Protein AF-A0A2V6DF07-F1 (afdb_monomer_lite)

Secondary structure (DSSP, 8-state):
-HHHHHHHHHHHHHHHHHTS--PPPPHHHHHHHHHHHHHHHHTT-HHHHHHTS--TT--HHHHHHHHHHHHHSTTS--S---PPPP-

Sequenc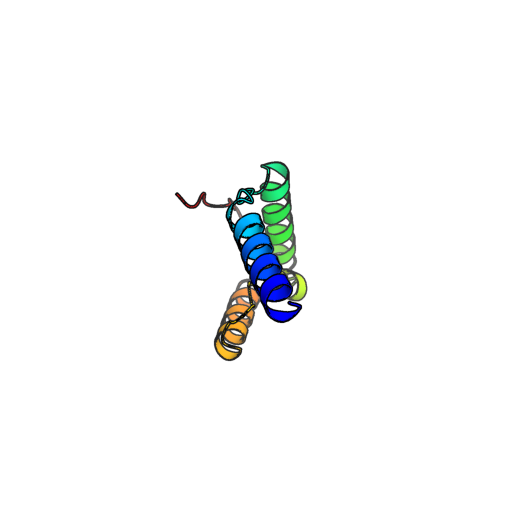e (87 aa):
MTTFIKISSLIFAFLVTITLPIATGTPEQEKAFTDKYKTAFEGKDTAALESFLYTQGADPAIVGFYKMMQSA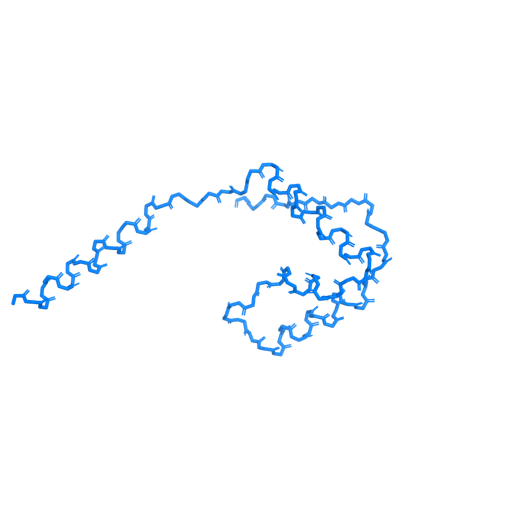EAGEKISSIELVKFA

Foldseek 3Di:
DVVVVVVVVVVVVVVVVVPDDPDDDDPVRQVVVQVQCQCCQLVLVLVSNLVPDDPVPHDVVVSVVVSVVSSVNGNDHDPDDGDDDDD

Radius of gyration: 19.73 Å; chains: 1; bounding box: 24×40×54 Å

pLDDT: mean 86.97, std 10.21, range [47.59, 96.62]

Structure (mmCIF, N/CA/C/O backbone):
data_AF-A0A2V6DF07-F1
#
_entry.id   AF-A0A2V6DF07-F1
#
loop_
_atom_site.group_PDB
_atom_site.id
_atom_site.type_symbol
_atom_site.label_atom_id
_atom_site.label_alt_id
_atom_site.label_comp_id
_atom_site.label_asym_id
_atom_site.label_entity_id
_atom_site.label_seq_id
_atom_site.pdbx_PDB_ins_code
_atom_site.Cartn_x
_atom_site.Cartn_y
_atom_site.Cartn_z
_atom_site.occupancy
_atom_site.B_iso_or_equiv
_atom_site.auth_seq_id
_atom_site.auth_comp_id
_atom_site.auth_asym_id
_atom_site.auth_atom_id
_atom_site.pdbx_PDB_model_num
ATOM 1 N N . MET A 1 1 ? 14.729 25.594 -39.265 1.00 60.47 1 MET A N 1
ATOM 2 C CA . MET A 1 1 ? 13.548 26.192 -38.595 1.00 60.47 1 MET A CA 1
ATOM 3 C C . MET A 1 1 ? 12.791 25.171 -37.742 1.00 60.47 1 MET A C 1
ATOM 5 O O . MET A 1 1 ? 12.615 25.401 -36.557 1.00 60.47 1 MET A O 1
ATOM 9 N N . THR A 1 2 ? 12.431 24.004 -38.280 1.00 66.12 2 THR A N 1
ATOM 10 C CA . THR A 1 2 ? 11.699 22.932 -37.570 1.00 66.12 2 THR A CA 1
ATOM 11 C C . THR A 1 2 ? 12.428 22.335 -36.355 1.00 66.12 2 THR A C 1
ATOM 13 O O . THR A 1 2 ? 11.790 22.075 -35.339 1.00 66.12 2 THR A O 1
ATOM 16 N N . THR A 1 3 ? 13.753 22.163 -36.406 1.00 70.25 3 THR A N 1
ATOM 17 C CA . THR A 1 3 ? 14.540 21.619 -35.277 1.00 70.25 3 THR A CA 1
ATOM 18 C C . THR A 1 3 ? 14.603 22.575 -34.083 1.00 70.25 3 THR A C 1
ATOM 20 O O . THR A 1 3 ? 14.430 22.152 -32.946 1.00 70.25 3 THR A O 1
ATOM 23 N N . PHE A 1 4 ? 14.772 23.874 -34.337 1.00 72.94 4 PHE A N 1
ATOM 24 C CA . PHE A 1 4 ? 14.775 24.908 -33.295 1.00 72.94 4 PHE A CA 1
ATOM 25 C C . PHE A 1 4 ? 13.409 25.032 -32.606 1.00 72.94 4 PHE A C 1
ATOM 27 O O . PHE A 1 4 ? 13.347 25.132 -31.385 1.00 72.94 4 PHE A O 1
ATOM 34 N N . ILE A 1 5 ? 12.315 24.944 -33.373 1.00 77.25 5 ILE A N 1
ATOM 35 C CA . ILE A 1 5 ? 10.944 24.947 -32.838 1.00 77.25 5 ILE A CA 1
ATOM 36 C C . ILE A 1 5 ? 10.703 23.717 -31.948 1.00 77.25 5 ILE A C 1
ATOM 38 O O . ILE A 1 5 ? 10.138 23.844 -30.866 1.00 77.25 5 ILE A O 1
ATOM 42 N N . LYS A 1 6 ? 11.189 22.535 -32.354 1.00 77.12 6 LYS A N 1
ATOM 43 C CA . LYS A 1 6 ? 11.093 21.306 -31.548 1.00 77.12 6 LYS A CA 1
ATOM 44 C C . LYS A 1 6 ? 11.869 21.397 -30.233 1.00 77.12 6 LYS A C 1
ATOM 46 O O . LYS A 1 6 ? 11.329 21.035 -29.194 1.00 77.12 6 LYS A O 1
ATOM 51 N N . ILE A 1 7 ? 13.104 21.899 -30.269 1.00 83.25 7 ILE A N 1
ATOM 52 C CA . ILE A 1 7 ? 13.937 22.058 -29.067 1.00 83.25 7 ILE A CA 1
ATOM 53 C C . ILE A 1 7 ? 13.318 23.091 -28.119 1.00 83.25 7 ILE A C 1
ATOM 55 O O . ILE A 1 7 ? 13.198 22.835 -26.926 1.00 83.25 7 ILE A O 1
ATOM 59 N N . SER A 1 8 ? 12.857 24.226 -28.648 1.00 81.50 8 SER A N 1
ATOM 60 C CA . SER A 1 8 ? 12.209 25.266 -27.845 1.00 81.50 8 SER A CA 1
ATOM 61 C C . SER A 1 8 ? 10.903 24.773 -27.208 1.00 81.50 8 SER A C 1
ATOM 63 O O . SER A 1 8 ? 10.671 25.017 -26.027 1.00 81.50 8 SER A O 1
ATOM 65 N N . SER A 1 9 ? 10.099 23.995 -27.940 1.00 84.31 9 SER A N 1
ATOM 66 C CA . SER A 1 9 ? 8.882 23.374 -27.408 1.00 84.31 9 SER A CA 1
ATOM 67 C C . SER A 1 9 ? 9.176 22.329 -26.325 1.00 84.31 9 SER A C 1
ATOM 69 O O . SER A 1 9 ? 8.442 22.268 -25.341 1.00 84.31 9 SER A O 1
ATOM 71 N N . LEU A 1 10 ? 10.254 21.547 -26.463 1.00 85.75 10 LEU A N 1
ATOM 72 C CA . LEU A 1 10 ? 10.661 20.554 -25.465 1.00 85.75 10 LEU A CA 1
ATOM 73 C C . LEU A 1 10 ? 11.153 21.214 -24.169 1.00 85.75 10 LEU A C 1
ATOM 75 O O . LEU A 1 10 ? 10.767 20.792 -23.083 1.00 85.75 10 LEU A O 1
ATOM 79 N N . ILE A 1 11 ? 11.956 22.278 -24.278 1.00 85.62 11 ILE A N 1
ATOM 80 C CA . ILE A 1 11 ? 12.435 23.048 -23.120 1.00 85.62 11 ILE A CA 1
ATOM 81 C C . ILE A 1 11 ? 11.262 23.728 -22.408 1.00 85.62 11 ILE A C 1
ATOM 83 O O . ILE A 1 11 ? 11.199 23.712 -21.182 1.00 85.62 11 ILE A O 1
ATOM 87 N N . PHE A 1 12 ? 10.304 24.275 -23.160 1.00 85.25 12 PHE A N 1
ATOM 88 C CA . PHE A 1 12 ? 9.106 24.879 -22.584 1.00 85.25 12 PHE A CA 1
ATOM 89 C C . PHE A 1 12 ? 8.238 23.846 -21.852 1.00 85.25 12 PHE A C 1
ATOM 91 O O . PHE A 1 12 ? 7.836 24.084 -20.717 1.00 85.25 12 PHE A O 1
ATOM 98 N N . ALA A 1 13 ? 8.007 22.672 -22.449 1.00 83.31 13 ALA A N 1
ATOM 99 C CA . ALA A 1 13 ? 7.274 21.587 -21.798 1.00 83.31 13 ALA A CA 1
ATOM 100 C C . ALA A 1 13 ? 7.979 21.105 -20.520 1.00 83.31 13 ALA A C 1
ATOM 102 O O . ALA A 1 13 ? 7.330 20.927 -19.492 1.00 83.31 13 ALA A O 1
ATOM 103 N N . PHE A 1 14 ? 9.307 20.966 -20.556 1.00 83.00 14 PHE A N 1
ATOM 104 C CA . PHE A 1 14 ? 10.091 20.599 -19.381 1.00 83.00 14 PHE A CA 1
ATOM 105 C C . PHE A 1 14 ? 9.948 21.646 -18.270 1.00 83.00 14 PHE A C 1
ATOM 107 O O . PHE A 1 14 ? 9.557 21.289 -17.165 1.00 83.00 14 PHE A O 1
ATOM 114 N N . LEU A 1 15 ? 10.140 22.935 -18.577 1.00 83.81 15 LEU A N 1
ATOM 115 C CA . LEU A 1 15 ? 9.986 24.045 -17.627 1.00 83.81 15 LEU A CA 1
ATOM 116 C C . LEU A 1 15 ? 8.591 24.114 -16.985 1.00 83.81 15 LEU A C 1
ATOM 118 O O . LEU A 1 15 ? 8.491 24.419 -15.801 1.00 83.81 15 LEU A O 1
ATOM 122 N N . VAL A 1 16 ? 7.528 23.790 -17.728 1.00 80.31 16 VAL A N 1
ATOM 123 C CA . VAL A 1 16 ? 6.157 23.731 -17.190 1.00 80.31 16 VAL A CA 1
ATOM 124 C C . VAL A 1 16 ? 5.978 22.565 -16.213 1.00 80.31 16 VAL A C 1
ATOM 126 O O . VAL A 1 16 ? 5.275 22.708 -15.220 1.00 80.31 16 VAL A O 1
ATOM 129 N N . THR A 1 17 ? 6.623 21.419 -16.444 1.00 75.69 17 THR A N 1
ATOM 130 C CA . THR A 1 17 ? 6.495 20.268 -15.530 1.00 75.69 17 THR A CA 1
ATOM 131 C C . THR A 1 17 ? 7.207 20.468 -14.191 1.00 75.69 17 THR A C 1
ATOM 133 O O . THR A 1 17 ? 6.737 19.949 -13.184 1.00 75.69 17 THR A O 1
ATOM 136 N N . ILE A 1 18 ? 8.291 21.252 -14.149 1.00 75.88 18 ILE A N 1
ATOM 137 C CA . ILE A 1 18 ? 9.065 21.510 -12.915 1.00 75.88 18 ILE A CA 1
ATOM 138 C C . ILE A 1 18 ? 8.380 22.516 -11.982 1.00 75.88 18 ILE A C 1
ATOM 140 O O . ILE A 1 18 ? 8.712 22.571 -10.802 1.00 75.88 18 ILE A O 1
ATOM 144 N N . THR A 1 19 ? 7.453 23.330 -12.493 1.00 72.00 19 THR A N 1
ATOM 145 C CA . THR A 1 19 ? 6.713 24.320 -11.691 1.00 72.00 19 THR A CA 1
ATOM 146 C C . THR A 1 19 ? 5.398 23.781 -11.141 1.00 72.00 19 THR A C 1
ATOM 148 O O . THR A 1 19 ? 4.740 24.474 -10.363 1.00 72.00 19 THR A O 1
ATOM 151 N N . LEU A 1 20 ? 5.007 22.556 -11.513 1.00 69.81 20 LEU A N 1
ATOM 152 C CA . LEU A 1 20 ? 3.825 21.919 -10.950 1.00 69.81 20 LEU A CA 1
ATOM 153 C C . LEU A 1 20 ? 4.078 21.627 -9.464 1.00 69.81 20 LEU A C 1
ATOM 155 O O . LEU A 1 20 ? 5.029 20.911 -9.140 1.00 69.81 20 LEU A O 1
ATOM 159 N N . PRO A 1 21 ? 3.255 22.166 -8.549 1.00 67.38 21 PRO A N 1
ATOM 160 C CA . PRO A 1 21 ? 3.382 21.843 -7.140 1.00 67.38 21 PRO A CA 1
ATOM 161 C C . PRO A 1 21 ? 3.165 20.341 -6.957 1.00 67.38 21 PRO A C 1
ATOM 163 O O . PRO A 1 21 ? 2.214 19.769 -7.496 1.00 67.38 21 PRO A O 1
ATOM 166 N N . ILE A 1 22 ? 4.039 19.705 -6.179 1.00 66.44 22 ILE A N 1
ATOM 167 C CA . ILE A 1 22 ? 3.829 18.329 -5.738 1.00 66.44 22 ILE A CA 1
ATOM 168 C C . ILE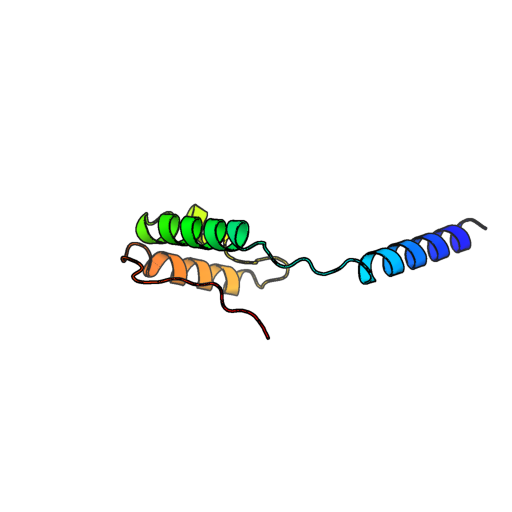 A 1 22 ? 2.665 18.379 -4.748 1.00 66.44 22 ILE A C 1
ATOM 170 O O . ILE A 1 22 ? 2.833 18.763 -3.592 1.00 66.44 22 ILE A O 1
ATOM 174 N N . ALA A 1 23 ? 1.456 18.098 -5.231 1.00 65.94 23 ALA A N 1
ATOM 175 C CA . ALA A 1 23 ? 0.276 18.072 -4.385 1.00 65.94 23 ALA A CA 1
ATOM 176 C C . ALA A 1 23 ? 0.369 16.863 -3.448 1.00 65.94 23 ALA A C 1
ATOM 178 O O . ALA A 1 23 ? 0.444 15.720 -3.901 1.00 65.94 23 ALA A O 1
ATOM 179 N N . THR A 1 24 ? 0.375 17.119 -2.141 1.00 73.25 24 THR A N 1
ATOM 180 C CA . THR A 1 24 ? 0.175 16.068 -1.143 1.00 73.25 24 THR A CA 1
ATOM 181 C C . THR A 1 24 ? -1.260 15.557 -1.235 1.00 73.25 24 THR A C 1
ATOM 183 O O . THR A 1 24 ? -2.155 16.283 -1.679 1.00 73.25 24 THR A O 1
ATOM 186 N N . GLY A 1 25 ? -1.497 14.321 -0.794 1.00 79.12 25 GLY A N 1
ATOM 187 C CA . GLY A 1 25 ? -2.865 13.841 -0.619 1.00 79.12 25 GLY A CA 1
ATOM 188 C C . GLY A 1 25 ? -3.641 14.761 0.328 1.00 79.12 25 GLY A C 1
ATOM 189 O O . GLY A 1 25 ? -3.070 15.336 1.257 1.00 79.12 25 GLY A O 1
ATOM 190 N N . THR A 1 26 ? -4.940 14.937 0.090 1.00 88.94 26 THR A N 1
ATOM 191 C CA . THR A 1 26 ? -5.814 15.548 1.098 1.00 88.94 26 THR A CA 1
ATOM 192 C C . THR A 1 26 ? -6.007 14.574 2.266 1.00 88.94 26 THR A C 1
ATOM 194 O O . THR A 1 26 ? -5.872 13.362 2.067 1.00 88.94 26 THR A O 1
ATOM 197 N N . PRO A 1 27 ? -6.386 15.046 3.468 1.00 89.25 27 PRO A N 1
ATOM 198 C CA . PRO A 1 27 ? -6.666 14.158 4.598 1.00 89.25 27 PRO A CA 1
ATOM 199 C C . PRO A 1 27 ? -7.675 13.045 4.265 1.00 89.25 27 PRO A C 1
ATOM 201 O O . PRO A 1 27 ? -7.551 11.916 4.736 1.00 89.25 27 PRO A O 1
ATOM 204 N N . GLU A 1 28 ? -8.659 13.331 3.411 1.00 92.12 28 GLU A N 1
ATOM 205 C CA . GLU A 1 28 ? -9.645 12.353 2.952 1.00 92.12 28 GLU A CA 1
ATOM 206 C C . GLU A 1 28 ? -9.022 11.282 2.050 1.00 92.12 28 GLU A C 1
ATOM 208 O O . GLU A 1 28 ? -9.369 10.106 2.163 1.00 92.12 28 GLU A O 1
ATOM 213 N N . GLN A 1 29 ? -8.096 11.665 1.166 1.00 91.69 29 GLN A N 1
ATOM 214 C CA . GLN A 1 29 ? -7.379 10.729 0.298 1.00 91.69 29 GLN A CA 1
ATOM 215 C C . GLN A 1 29 ? -6.421 9.849 1.102 1.00 91.69 29 GLN A C 1
ATOM 217 O O . GLN A 1 29 ? -6.369 8.640 0.881 1.00 91.69 29 GLN A O 1
ATOM 222 N N . GLU A 1 30 ? -5.709 10.445 2.058 1.00 92.00 30 GLU A N 1
ATOM 223 C CA . GLU A 1 30 ? -4.823 9.742 2.986 1.00 92.00 30 GLU A CA 1
ATOM 224 C C . GLU A 1 30 ? -5.599 8.707 3.810 1.00 92.00 30 GLU A C 1
ATOM 226 O O . GLU A 1 30 ? -5.208 7.540 3.871 1.00 92.00 30 GLU A O 1
ATOM 231 N N . LYS A 1 31 ? -6.758 9.095 4.358 1.00 92.56 31 LYS A N 1
ATOM 232 C CA . LYS A 1 31 ? -7.646 8.176 5.076 1.00 92.56 31 LYS A CA 1
ATOM 233 C C . LYS A 1 31 ? -8.187 7.070 4.166 1.00 92.56 31 LYS A C 1
ATOM 235 O O . LYS A 1 31 ? -8.197 5.903 4.545 1.00 92.56 31 LYS A O 1
ATOM 240 N N . ALA A 1 32 ? -8.630 7.409 2.957 1.00 94.56 32 ALA A N 1
ATOM 241 C CA . ALA A 1 32 ? -9.140 6.416 2.014 1.00 94.56 32 ALA A CA 1
ATOM 242 C C . ALA A 1 32 ? -8.062 5.396 1.610 1.00 94.56 32 ALA A C 1
ATOM 244 O O . ALA A 1 32 ? -8.372 4.226 1.377 1.00 94.56 32 ALA A O 1
ATOM 245 N N . PHE A 1 33 ? -6.802 5.823 1.529 1.00 94.19 33 PHE A N 1
ATOM 246 C CA . PHE A 1 33 ? -5.670 4.940 1.278 1.00 94.19 33 PHE A CA 1
ATOM 247 C C . PHE A 1 33 ? -5.452 3.960 2.440 1.00 94.19 33 PHE A C 1
ATOM 249 O O . PHE A 1 33 ? -5.402 2.750 2.207 1.00 94.19 33 PHE A O 1
ATOM 256 N N . THR A 1 34 ? -5.380 4.451 3.684 1.00 95.50 34 THR A N 1
ATOM 257 C CA . THR A 1 34 ? -5.154 3.594 4.860 1.00 95.50 34 THR A CA 1
ATOM 258 C C . THR A 1 34 ? -6.328 2.656 5.138 1.00 95.50 34 THR A C 1
ATOM 260 O O . THR A 1 34 ? -6.102 1.488 5.450 1.00 95.50 34 THR A O 1
ATOM 263 N N . ASP A 1 35 ? -7.572 3.107 4.944 1.00 96.19 35 ASP A N 1
ATOM 264 C CA . ASP A 1 35 ? -8.773 2.271 5.074 1.00 96.19 35 ASP A CA 1
ATOM 265 C C . ASP A 1 35 ? -8.760 1.105 4.068 1.00 96.19 35 ASP A C 1
ATOM 267 O O . ASP A 1 35 ? -9.052 -0.041 4.427 1.00 96.19 35 ASP A O 1
ATOM 271 N N . LYS A 1 36 ? -8.403 1.378 2.802 1.00 96.62 36 LYS A N 1
ATOM 272 C CA . LYS A 1 36 ? -8.296 0.340 1.765 1.00 96.62 36 LYS A CA 1
ATOM 273 C C . LYS A 1 36 ? -7.179 -0.645 2.076 1.00 96.62 36 LYS A C 1
ATOM 275 O O . LYS A 1 36 ? -7.408 -1.848 1.977 1.00 96.62 36 LYS A O 1
ATOM 280 N N . TYR A 1 37 ? -6.007 -0.149 2.477 1.00 95.50 37 TYR A N 1
ATOM 281 C CA . TYR A 1 37 ? -4.891 -1.008 2.866 1.00 95.50 37 TYR A CA 1
ATOM 282 C C . TYR A 1 37 ? -5.292 -1.922 4.023 1.00 95.50 37 TYR A C 1
ATOM 284 O O . TYR A 1 37 ? -5.114 -3.134 3.946 1.00 95.50 37 TYR A O 1
ATOM 292 N N . LYS A 1 38 ? -5.904 -1.354 5.069 1.00 96.00 38 LYS A N 1
ATOM 293 C CA . LYS A 1 38 ? -6.373 -2.105 6.232 1.00 96.00 38 LYS A CA 1
ATOM 294 C C . LYS A 1 38 ? -7.376 -3.186 5.849 1.00 96.00 38 LYS A C 1
ATOM 296 O O . LYS A 1 38 ? -7.221 -4.327 6.264 1.00 96.00 38 LYS A O 1
ATOM 301 N N . THR A 1 39 ? -8.360 -2.839 5.025 1.00 96.62 39 THR A N 1
ATOM 302 C CA . THR A 1 39 ? -9.374 -3.789 4.552 1.00 96.62 39 THR A CA 1
ATOM 303 C C . THR A 1 39 ? -8.739 -4.937 3.768 1.00 96.62 39 THR A C 1
ATOM 305 O O . THR A 1 39 ? -9.065 -6.096 4.011 1.00 96.62 39 THR A O 1
ATOM 308 N N . ALA A 1 40 ? -7.805 -4.633 2.863 1.00 96.44 40 ALA A N 1
ATOM 309 C CA . ALA A 1 40 ? -7.102 -5.646 2.084 1.00 96.44 40 ALA A CA 1
ATOM 310 C C . ALA A 1 40 ? -6.222 -6.544 2.969 1.00 96.44 40 ALA A C 1
ATOM 312 O O . ALA A 1 40 ? -6.227 -7.765 2.813 1.00 96.44 40 ALA A O 1
ATOM 313 N N . PHE A 1 41 ? -5.520 -5.949 3.937 1.00 95.44 41 PHE A N 1
ATOM 314 C CA . PHE A 1 41 ? -4.658 -6.664 4.872 1.00 95.44 41 PHE A CA 1
ATOM 315 C C . PHE A 1 41 ? -5.452 -7.626 5.751 1.00 95.44 41 PHE A C 1
ATOM 317 O O . PHE A 1 41 ? -5.168 -8.820 5.765 1.00 95.44 41 PHE A O 1
ATOM 324 N N . GLU A 1 42 ? -6.483 -7.131 6.435 1.00 95.50 42 GLU A N 1
ATOM 325 C CA . GLU A 1 42 ? -7.326 -7.938 7.325 1.00 95.50 42 GLU A CA 1
ATOM 326 C C . GLU A 1 42 ? -8.146 -8.979 6.542 1.00 95.50 42 GLU A C 1
ATOM 328 O O . GLU A 1 42 ? -8.397 -10.079 7.033 1.00 95.50 42 GLU A O 1
ATOM 333 N N . GLY A 1 43 ? -8.525 -8.663 5.300 1.00 96.12 43 GLY A N 1
ATOM 334 C CA . GLY A 1 43 ? -9.271 -9.548 4.405 1.00 96.12 43 GLY A CA 1
ATOM 335 C C . GLY A 1 43 ? -8.431 -10.586 3.656 1.00 96.12 43 GLY A C 1
ATOM 336 O O . GLY A 1 43 ? -9.007 -11.387 2.921 1.00 96.12 43 GLY A O 1
ATOM 337 N N . LYS A 1 44 ? -7.097 -10.591 3.816 1.00 95.38 44 LYS A N 1
ATOM 338 C CA . LYS A 1 44 ? -6.162 -11.419 3.026 1.00 95.38 44 LYS A CA 1
ATOM 339 C C . LYS A 1 44 ? -6.308 -11.228 1.508 1.00 95.38 44 LYS A C 1
ATOM 341 O O . LYS A 1 44 ? -6.067 -12.156 0.735 1.00 95.38 44 LYS A O 1
ATOM 346 N N . ASP A 1 45 ? -6.692 -10.031 1.072 1.00 95.88 45 ASP A N 1
ATOM 347 C CA . ASP A 1 45 ? -6.785 -9.677 -0.345 1.00 95.88 45 ASP A CA 1
ATOM 348 C C . ASP A 1 45 ? -5.387 -9.344 -0.878 1.00 95.88 45 ASP A C 1
ATOM 350 O O . ASP A 1 45 ? -4.971 -8.186 -0.962 1.00 95.88 45 ASP A O 1
ATOM 354 N N . THR A 1 46 ? -4.623 -10.392 -1.190 1.00 92.81 46 THR A N 1
ATOM 355 C CA . THR A 1 46 ? -3.239 -10.261 -1.655 1.00 92.81 46 THR A CA 1
ATOM 356 C C . THR A 1 46 ? -3.152 -9.483 -2.964 1.00 92.81 46 THR A C 1
ATOM 358 O O . THR A 1 46 ? -2.256 -8.663 -3.118 1.00 92.81 46 THR A O 1
ATOM 361 N N . ALA A 1 47 ? -4.115 -9.637 -3.875 1.00 93.44 47 ALA A N 1
ATOM 362 C CA . ALA A 1 47 ? -4.142 -8.883 -5.125 1.00 93.44 47 ALA A CA 1
ATOM 363 C C . ALA A 1 47 ? -4.268 -7.370 -4.880 1.00 93.44 47 ALA A C 1
ATOM 365 O O . ALA A 1 47 ? -3.539 -6.580 -5.488 1.00 93.44 47 ALA A O 1
ATOM 366 N N . ALA A 1 48 ? -5.151 -6.958 -3.964 1.00 95.00 48 ALA A N 1
ATOM 367 C CA . ALA A 1 48 ? -5.250 -5.560 -3.568 1.00 95.00 48 ALA A CA 1
ATOM 368 C C . ALA A 1 48 ? -3.981 -5.085 -2.847 1.00 95.00 48 ALA A C 1
ATOM 370 O O . ALA A 1 48 ? -3.481 -4.011 -3.176 1.00 95.00 48 ALA A O 1
ATOM 371 N N . LEU A 1 49 ? -3.424 -5.878 -1.924 1.00 94.56 49 LEU A N 1
ATOM 372 C CA . LEU A 1 49 ? -2.186 -5.556 -1.198 1.00 94.56 49 LEU A CA 1
ATOM 373 C C . LEU A 1 49 ? -0.997 -5.307 -2.134 1.00 94.56 49 LEU A C 1
ATOM 375 O O . LEU A 1 49 ? -0.304 -4.300 -1.989 1.00 94.56 49 LEU A O 1
ATOM 379 N N . GLU A 1 50 ? -0.813 -6.162 -3.139 1.00 93.94 50 GLU A N 1
ATOM 380 C CA . GLU A 1 50 ? 0.258 -6.022 -4.126 1.00 93.94 50 GLU A CA 1
ATOM 381 C C . GLU A 1 50 ? 0.140 -4.725 -4.939 1.00 93.94 50 GLU A C 1
ATOM 383 O O .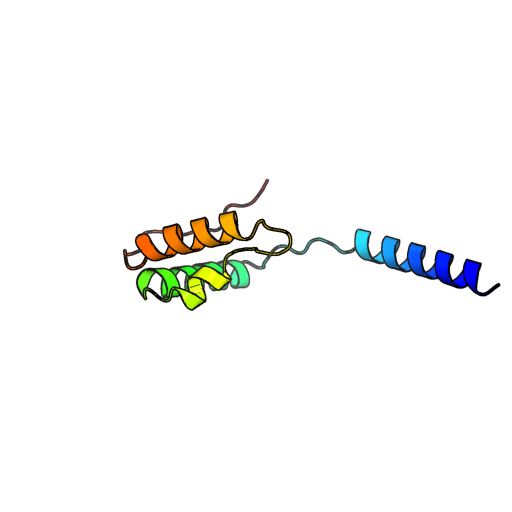 GLU A 1 50 ? 1.155 -4.177 -5.372 1.00 93.94 50 GLU A O 1
ATOM 388 N N . SER A 1 51 ? -1.078 -4.201 -5.129 1.00 93.81 51 SER A N 1
ATOM 389 C CA . SER A 1 51 ? -1.300 -2.936 -5.845 1.00 93.81 51 SER A CA 1
ATOM 390 C C . SER A 1 51 ? -0.793 -1.704 -5.088 1.00 93.81 51 SER A C 1
ATOM 392 O O . SER A 1 51 ? -0.584 -0.655 -5.697 1.00 93.81 51 SER A O 1
ATOM 394 N N . PHE A 1 52 ? -0.550 -1.830 -3.779 1.00 93.31 52 PHE A N 1
ATOM 395 C CA . PHE A 1 52 ? 0.054 -0.773 -2.967 1.00 93.31 52 PHE A CA 1
ATOM 396 C C . PHE A 1 52 ? 1.577 -0.679 -3.139 1.00 93.31 52 PHE A C 1
ATOM 398 O O . PHE A 1 52 ? 2.182 0.283 -2.663 1.00 93.31 52 PHE A O 1
ATOM 405 N N . LEU A 1 53 ? 2.215 -1.640 -3.818 1.00 92.56 53 LEU A N 1
ATOM 406 C CA . LEU A 1 53 ? 3.643 -1.587 -4.112 1.00 92.56 53 LEU A CA 1
ATOM 407 C C . LEU A 1 53 ? 3.913 -0.674 -5.310 1.00 92.56 53 LEU A C 1
ATOM 409 O O . LEU A 1 53 ? 3.389 -0.866 -6.409 1.00 92.56 53 LEU A O 1
ATOM 413 N N . TYR A 1 54 ? 4.818 0.283 -5.128 1.00 90.31 54 TYR A N 1
ATOM 414 C CA . TYR A 1 54 ? 5.374 1.036 -6.244 1.00 90.31 54 TYR A CA 1
ATOM 415 C C . TYR A 1 54 ? 6.403 0.174 -6.988 1.00 90.31 54 TYR A C 1
ATOM 417 O O . TYR A 1 54 ? 7.442 -0.183 -6.437 1.00 90.31 54 TYR A O 1
ATOM 425 N N . THR A 1 55 ? 6.114 -0.177 -8.242 1.00 94.38 55 THR A N 1
ATOM 426 C CA . THR A 1 55 ? 6.916 -1.141 -9.027 1.00 94.38 55 THR A CA 1
ATOM 427 C C . THR A 1 55 ? 7.647 -0.521 -10.217 1.00 94.38 55 THR A C 1
ATOM 429 O O . THR A 1 55 ? 8.452 -1.186 -10.869 1.00 94.38 55 THR A O 1
ATOM 432 N N . GLN A 1 56 ? 7.397 0.754 -10.519 1.00 93.06 56 GLN A N 1
ATOM 433 C CA . GLN A 1 56 ? 7.979 1.404 -11.687 1.00 93.06 56 GLN A CA 1
ATOM 434 C C . GLN A 1 56 ? 9.498 1.553 -11.527 1.00 93.06 56 GLN A C 1
ATOM 436 O O . GLN A 1 56 ? 9.982 2.257 -10.644 1.00 93.06 56 GLN A O 1
ATOM 441 N N . GLY A 1 57 ? 10.243 0.893 -12.418 1.00 93.69 57 GLY A N 1
ATOM 442 C CA . GLY A 1 57 ? 11.708 0.878 -12.404 1.00 93.69 57 GLY A CA 1
ATOM 443 C C . GLY A 1 57 ? 12.330 -0.033 -11.340 1.00 93.69 57 GLY A C 1
ATOM 444 O O . GLY A 1 57 ? 13.550 -0.027 -11.200 1.00 93.69 57 GLY A O 1
ATOM 445 N N . ALA A 1 58 ? 11.527 -0.805 -10.601 1.00 94.19 58 ALA A N 1
ATOM 446 C CA . ALA A 1 58 ? 12.020 -1.732 -9.588 1.00 94.19 58 ALA A CA 1
ATOM 447 C C . ALA A 1 58 ? 12.541 -3.041 -10.210 1.00 94.19 58 ALA A C 1
ATOM 449 O O . ALA A 1 58 ? 12.048 -3.498 -11.243 1.00 94.19 58 ALA A O 1
ATOM 450 N N . ASP A 1 59 ? 13.513 -3.670 -9.544 1.00 96.06 59 ASP A N 1
ATOM 451 C CA . ASP A 1 59 ? 13.986 -5.009 -9.900 1.00 96.06 59 ASP A CA 1
ATOM 452 C C . ASP A 1 59 ? 12.863 -6.050 -9.665 1.00 96.06 59 ASP A C 1
ATOM 454 O O . ASP A 1 59 ? 12.313 -6.114 -8.558 1.00 96.06 59 ASP A O 1
ATOM 458 N N . PRO A 1 60 ? 12.510 -6.886 -10.662 1.00 94.31 60 PRO A N 1
ATOM 459 C CA . PRO A 1 60 ? 11.427 -7.861 -10.533 1.00 94.31 60 PRO A CA 1
ATOM 460 C C . PRO A 1 60 ? 11.604 -8.877 -9.396 1.00 94.31 60 PRO A C 1
ATOM 462 O O . PRO A 1 60 ? 10.611 -9.302 -8.804 1.00 94.31 60 PRO A O 1
ATOM 465 N N . ALA A 1 61 ? 12.840 -9.269 -9.070 1.00 95.19 61 ALA A N 1
ATOM 466 C CA . ALA A 1 61 ? 13.118 -10.195 -7.976 1.00 95.19 61 ALA A CA 1
ATOM 467 C C . ALA A 1 61 ? 12.850 -9.539 -6.614 1.00 95.19 61 ALA A C 1
ATOM 469 O O . ALA A 1 61 ? 12.287 -10.174 -5.722 1.00 95.19 61 ALA A O 1
ATOM 470 N N . ILE A 1 62 ? 13.171 -8.248 -6.479 1.00 94.19 62 ILE A N 1
ATOM 471 C CA . ILE A 1 62 ? 12.855 -7.468 -5.277 1.00 94.19 62 ILE A CA 1
ATOM 472 C C . ILE A 1 62 ? 11.343 -7.300 -5.126 1.00 94.19 62 ILE A C 1
ATOM 474 O O . ILE A 1 62 ? 10.809 -7.522 -4.041 1.00 94.19 62 ILE A O 1
ATOM 478 N N . VAL A 1 63 ? 10.629 -6.992 -6.214 1.00 95.38 63 VAL A N 1
ATOM 479 C CA . VAL A 1 63 ? 9.158 -6.928 -6.194 1.00 95.38 63 VAL A CA 1
ATOM 480 C C . VAL A 1 63 ? 8.571 -8.269 -5.743 1.00 95.38 63 VAL A C 1
ATOM 482 O O . VAL A 1 63 ? 7.723 -8.291 -4.855 1.00 95.38 63 VAL A O 1
ATOM 485 N N . GLY A 1 64 ? 9.048 -9.389 -6.295 1.00 94.00 64 GLY A N 1
ATOM 486 C CA . GLY A 1 64 ? 8.599 -10.729 -5.905 1.00 94.00 64 GLY A CA 1
ATOM 487 C C . GLY A 1 64 ? 8.803 -11.031 -4.416 1.00 94.00 64 GLY A C 1
ATOM 488 O O . GLY A 1 64 ? 7.907 -11.579 -3.774 1.00 94.00 64 GLY A O 1
ATOM 489 N N . PHE A 1 65 ? 9.938 -10.615 -3.850 1.00 94.00 65 PHE A N 1
ATOM 490 C CA . PHE A 1 65 ? 10.214 -10.760 -2.420 1.00 94.00 65 PHE A CA 1
ATOM 491 C C . PHE A 1 65 ? 9.205 -9.993 -1.550 1.00 94.00 65 PHE A C 1
ATOM 493 O O . PHE A 1 65 ? 8.638 -10.566 -0.619 1.00 94.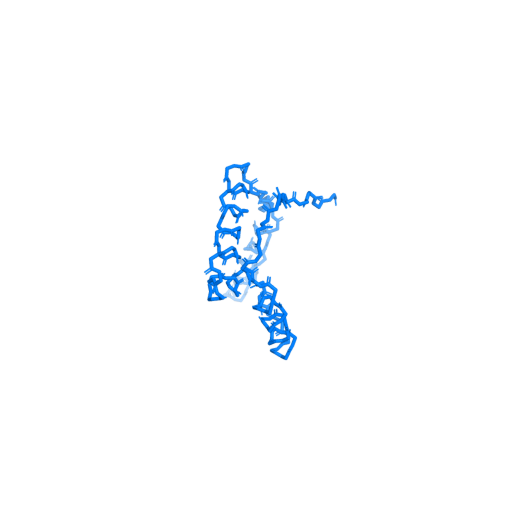00 65 PHE A O 1
ATOM 500 N N . TYR A 1 66 ? 8.913 -8.730 -1.878 1.00 93.25 66 TYR A N 1
ATOM 501 C CA . TYR A 1 66 ? 7.941 -7.933 -1.117 1.00 93.25 66 TYR A CA 1
ATOM 502 C C . TYR A 1 66 ? 6.520 -8.491 -1.200 1.00 93.25 66 TYR A C 1
ATOM 504 O O . TYR A 1 66 ? 5.829 -8.521 -0.185 1.00 93.25 66 TYR A O 1
ATOM 512 N N . LYS A 1 67 ? 6.097 -8.995 -2.365 1.00 93.62 67 LYS A N 1
ATOM 513 C CA . LYS A 1 67 ? 4.789 -9.656 -2.511 1.00 93.62 67 LYS A CA 1
ATOM 514 C C . LYS A 1 67 ? 4.658 -10.879 -1.600 1.00 93.62 67 LYS A C 1
ATOM 516 O O . LYS A 1 67 ? 3.621 -11.069 -0.961 1.00 93.62 67 LYS A O 1
ATOM 521 N N . MET A 1 68 ? 5.718 -11.688 -1.508 1.00 92.19 68 MET A N 1
ATOM 522 C CA . MET A 1 68 ? 5.754 -12.861 -0.631 1.00 92.19 68 MET A CA 1
ATOM 523 C C . MET A 1 68 ? 5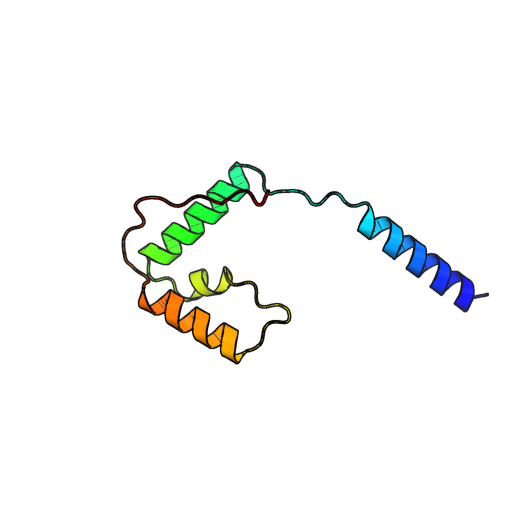.671 -12.462 0.847 1.00 92.19 68 MET A C 1
ATOM 525 O O . MET A 1 68 ? 4.849 -13.019 1.571 1.00 92.19 68 MET A O 1
ATOM 529 N N . MET A 1 69 ? 6.465 -11.476 1.279 1.00 90.75 69 MET A N 1
ATOM 530 C CA . MET A 1 69 ? 6.435 -10.966 2.656 1.00 90.75 69 MET A CA 1
ATOM 531 C C . MET A 1 69 ? 5.057 -10.400 3.022 1.00 90.75 69 MET A C 1
ATOM 533 O O . MET A 1 69 ? 4.473 -10.790 4.028 1.00 90.75 69 MET A O 1
ATOM 537 N N . GLN A 1 70 ? 4.499 -9.544 2.161 1.00 88.62 70 GLN A N 1
ATOM 538 C CA . GLN A 1 70 ? 3.209 -8.892 2.392 1.00 88.62 70 GLN A CA 1
ATOM 539 C C . GLN A 1 70 ? 2.053 -9.900 2.478 1.00 88.62 70 GLN A C 1
ATOM 541 O O . GLN A 1 70 ? 1.129 -9.713 3.264 1.00 88.62 70 GLN A O 1
ATOM 546 N N . SER A 1 71 ? 2.111 -10.986 1.701 1.00 85.75 71 SER A N 1
ATOM 547 C CA . SER A 1 71 ? 1.096 -12.046 1.724 1.00 85.75 71 SER A CA 1
ATOM 548 C C . SER A 1 71 ? 1.221 -12.972 2.937 1.00 85.75 71 SER A C 1
ATOM 550 O O . SER A 1 71 ? 0.210 -13.475 3.422 1.00 85.75 71 SER A O 1
ATOM 552 N N . ALA A 1 72 ? 2.444 -13.216 3.423 1.00 85.75 72 ALA A N 1
ATOM 553 C CA . ALA A 1 72 ? 2.701 -14.125 4.541 1.00 85.75 72 ALA A CA 1
ATOM 554 C C . ALA A 1 72 ? 2.145 -13.604 5.875 1.00 85.75 72 ALA A C 1
ATOM 556 O O . ALA A 1 72 ? 1.728 -14.396 6.717 1.00 85.75 72 ALA A O 1
ATOM 557 N N . GLU A 1 73 ? 2.120 -12.283 6.052 1.00 82.62 73 GLU A N 1
ATOM 558 C CA . GLU A 1 73 ? 1.674 -11.624 7.286 1.00 82.62 73 GLU A CA 1
ATOM 559 C C . GLU A 1 73 ? 0.213 -11.140 7.219 1.00 82.62 73 GLU A C 1
ATOM 561 O O . GLU A 1 73 ? -0.332 -10.664 8.214 1.00 82.62 73 GLU A O 1
ATOM 566 N N . ALA A 1 74 ? -0.444 -11.265 6.060 1.00 89.88 74 ALA A N 1
ATOM 567 C CA . ALA A 1 74 ? -1.806 -10.785 5.859 1.00 89.88 74 ALA A CA 1
ATOM 568 C C . ALA A 1 74 ? -2.846 -11.575 6.677 1.00 89.88 74 ALA A C 1
ATOM 570 O O . ALA A 1 74 ? -2.813 -12.806 6.789 1.00 89.88 74 ALA A O 1
ATOM 571 N N . GLY A 1 75 ? -3.854 -10.855 7.169 1.00 88.75 75 GLY A N 1
ATOM 572 C CA . GLY A 1 75 ? -5.022 -11.393 7.867 1.00 88.75 75 GLY A CA 1
ATOM 573 C C . GLY A 1 75 ? -5.042 -11.165 9.374 1.00 88.75 75 GLY A C 1
ATOM 574 O O . GLY A 1 75 ? -6.062 -11.438 10.003 1.00 88.75 75 GLY A O 1
ATOM 575 N N . GLU A 1 76 ? -3.958 -10.653 9.952 1.00 90.75 76 GLU A N 1
ATOM 576 C CA . GLU A 1 76 ? -3.963 -10.148 11.325 1.00 90.75 76 GLU A CA 1
ATOM 577 C C . GLU A 1 76 ? -4.698 -8.806 11.415 1.00 90.75 76 GLU A C 1
ATOM 579 O O . GLU A 1 76 ? -4.799 -8.054 10.443 1.00 90.75 76 GLU A O 1
ATOM 584 N N . LYS A 1 77 ? -5.217 -8.487 12.604 1.00 93.31 77 LYS A N 1
ATOM 585 C CA . LYS A 1 77 ? -5.954 -7.240 12.822 1.00 93.31 77 LYS A CA 1
ATOM 586 C C . LYS A 1 77 ? -4.996 -6.063 12.991 1.00 93.31 77 LYS A C 1
ATOM 588 O O . LYS A 1 77 ? -4.110 -6.091 13.844 1.00 93.31 77 LYS A O 1
ATOM 593 N N . ILE A 1 78 ? -5.230 -4.981 12.255 1.00 92.88 78 ILE A N 1
ATOM 594 C CA . ILE A 1 78 ? -4.447 -3.752 12.383 1.00 92.88 78 ILE A CA 1
ATOM 595 C C . ILE A 1 78 ? -5.054 -2.881 13.487 1.00 92.88 78 ILE A C 1
ATOM 597 O O . ILE A 1 78 ? -6.117 -2.269 13.324 1.00 92.88 78 ILE A O 1
ATOM 601 N N . SER A 1 79 ? -4.347 -2.791 14.614 1.00 92.75 79 SER A N 1
ATOM 602 C CA . SER A 1 79 ? -4.734 -1.944 15.752 1.00 92.75 79 SER A CA 1
ATOM 603 C C . SER A 1 79 ? -4.666 -0.448 15.426 1.00 92.75 79 SER A C 1
ATOM 605 O O . SER A 1 79 ? -5.548 0.300 15.840 1.00 92.75 79 SER A O 1
ATOM 607 N N . SER A 1 80 ? -3.658 -0.013 14.664 1.00 91.94 80 SER A N 1
ATOM 608 C CA . SER A 1 80 ? -3.518 1.364 14.173 1.00 91.94 80 SER A CA 1
ATOM 609 C C . SER A 1 80 ? -2.692 1.406 12.885 1.00 91.94 80 SER A C 1
ATOM 611 O O . SER A 1 80 ? -1.779 0.598 12.719 1.00 91.94 80 SER A O 1
ATOM 613 N N . ILE A 1 81 ? -3.020 2.334 11.984 1.00 92.56 81 ILE A N 1
ATOM 614 C CA . ILE A 1 81 ? -2.277 2.618 10.752 1.00 92.56 81 ILE A CA 1
ATOM 615 C C . ILE A 1 81 ? -2.421 4.098 10.400 1.00 92.56 81 ILE A C 1
ATOM 617 O O . ILE A 1 81 ? -3.529 4.628 10.356 1.00 92.56 81 ILE A O 1
ATOM 621 N N . GLU A 1 82 ? -1.298 4.753 10.127 1.00 90.62 82 GLU A N 1
ATOM 622 C CA . GLU A 1 82 ? -1.232 6.170 9.777 1.00 90.62 82 GLU A CA 1
ATOM 623 C C . GLU A 1 82 ? -0.187 6.376 8.677 1.00 90.62 82 GLU A C 1
ATOM 625 O O . GLU A 1 82 ? 0.797 5.636 8.597 1.00 90.62 82 GLU A O 1
ATOM 630 N N . LEU A 1 83 ? -0.396 7.380 7.822 1.00 89.56 83 LEU A N 1
ATOM 631 C CA . LEU A 1 83 ? 0.632 7.811 6.880 1.00 89.56 83 LEU A CA 1
ATOM 632 C C . LEU A 1 83 ? 1.617 8.726 7.599 1.00 89.56 83 LEU A C 1
ATOM 634 O O . LEU A 1 83 ? 1.238 9.730 8.202 1.00 89.56 83 LEU A O 1
ATOM 638 N N . VAL A 1 84 ? 2.899 8.384 7.519 1.00 85.06 84 VAL A N 1
ATOM 639 C CA . VAL A 1 84 ? 3.961 9.222 8.068 1.00 85.06 84 VAL A CA 1
ATOM 640 C C . VAL A 1 84 ? 4.190 10.391 7.117 1.00 85.06 84 VAL A C 1
ATOM 642 O O . VAL A 1 84 ? 4.465 10.192 5.932 1.00 85.06 84 VAL A O 1
ATOM 645 N N . LYS A 1 85 ? 4.112 11.620 7.637 1.00 76.50 85 LYS A N 1
ATOM 646 C CA . LYS A 1 85 ? 4.573 12.797 6.897 1.00 76.50 85 LYS A CA 1
ATOM 647 C C . LYS A 1 85 ? 6.071 12.665 6.649 1.00 76.50 85 LYS A C 1
ATOM 649 O O . LYS A 1 85 ? 6.853 12.654 7.596 1.00 76.50 85 LYS A O 1
ATOM 654 N N . PHE A 1 86 ? 6.460 12.587 5.381 1.00 61.38 86 PHE A N 1
ATOM 655 C CA . PHE A 1 86 ? 7.845 12.832 5.000 1.00 61.38 86 PHE A CA 1
ATOM 656 C C . PHE A 1 86 ? 8.142 14.316 5.249 1.00 61.38 86 PHE A C 1
ATOM 658 O O . PHE A 1 86 ? 7.429 15.180 4.736 1.00 61.38 86 PHE A O 1
ATOM 665 N N . ALA A 1 87 ? 9.112 14.569 6.130 1.00 47.59 87 ALA A N 1
ATOM 666 C CA . ALA A 1 87 ? 9.588 15.900 6.502 1.00 47.59 87 ALA A CA 1
ATOM 667 C C . ALA A 1 87 ? 10.456 16.519 5.402 1.00 47.59 87 ALA A C 1
ATOM 669 O O . ALA A 1 87 ? 11.186 15.751 4.733 1.00 47.59 87 ALA A O 1
#